Protein AF-A0A6C0PCA8-F1 (afdb_monomer_lite)

InterPro domains:
  IPR025354 Protein of unknown function DUF4258 [PF14076] (36-109)

pLDDT: mean 82.69, std 15.28, range [39.88, 97.0]

Secondary structure (DSSP, 8-state):
-BTTGGGHHHHHHHHHHHHHT-TT-EEE--THHHHHHHHHH---HHHHHHHHHH-EEEEEE-HHHHHH-TT-TT---S-EEEEEEE-TTS-EEEEEEEE-SSSEEEEEEEEE--HHHHHHHHHHHHHHTT-

Structure (mmCIF, N/CA/C/O backbone):
data_AF-A0A6C0PCA8-F1
#
_entry.id   AF-A0A6C0PCA8-F1
#
loop_
_atom_site.group_PDB
_atom_site.id
_atom_site.type_symbol
_atom_site.label_atom_id
_atom_site.label_alt_id
_atom_site.label_comp_id
_atom_site.label_asym_id
_atom_site.label_entity_id
_atom_site.label_seq_id
_atom_site.pdbx_PDB_ins_code
_atom_site.Cartn_x
_atom_site.Cartn_y
_atom_site.Cartn_z
_atom_site.occupancy
_atom_site.B_iso_or_equiv
_atom_site.auth_seq_id
_atom_site.auth_comp_id
_atom_site.auth_asym_id
_atom_site.auth_atom_id
_atom_site.pdbx_PDB_model_num
ATOM 1 N N . MET A 1 1 ? 10.471 12.094 2.787 1.00 64.44 1 MET A N 1
ATOM 2 C CA . MET A 1 1 ? 10.572 10.831 2.022 1.00 64.44 1 MET A CA 1
ATOM 3 C C . MET A 1 1 ? 9.387 10.765 1.078 1.00 64.44 1 MET A C 1
ATOM 5 O O . MET A 1 1 ? 8.356 10.221 1.443 1.00 64.44 1 MET A O 1
ATOM 9 N N . ASN A 1 2 ? 9.516 11.372 -0.102 1.00 85.25 2 ASN A N 1
ATOM 10 C CA . ASN A 1 2 ? 8.396 11.599 -1.023 1.00 85.25 2 ASN A CA 1
ATOM 11 C C . ASN A 1 2 ? 8.771 11.128 -2.435 1.00 85.25 2 ASN A C 1
ATOM 13 O O . ASN A 1 2 ? 8.558 11.827 -3.422 1.00 85.25 2 ASN A O 1
ATOM 17 N N . TYR A 1 3 ? 9.445 9.978 -2.532 1.00 88.50 3 TYR A N 1
ATOM 18 C CA . TYR A 1 3 ? 9.930 9.501 -3.822 1.00 88.50 3 TYR A CA 1
ATOM 19 C C . TYR A 1 3 ? 8.752 9.288 -4.783 1.00 88.50 3 TYR A C 1
ATOM 21 O O . TYR A 1 3 ? 7.883 8.456 -4.509 1.00 88.50 3 TYR A O 1
ATOM 29 N N . ARG A 1 4 ? 8.751 10.044 -5.892 1.00 88.75 4 ARG A N 1
ATOM 30 C CA . ARG A 1 4 ? 7.707 10.047 -6.931 1.00 88.75 4 ARG A CA 1
ATOM 31 C C . ARG A 1 4 ? 6.293 10.257 -6.377 1.00 88.75 4 ARG A C 1
ATOM 33 O O . ARG A 1 4 ? 5.377 9.534 -6.752 1.00 88.75 4 ARG A O 1
ATOM 40 N N . GLN A 1 5 ? 6.134 11.228 -5.477 1.00 93.44 5 GLN A N 1
ATOM 41 C CA . GLN A 1 5 ? 4.851 11.521 -4.830 1.00 93.44 5 GLN A CA 1
ATOM 42 C C . GLN A 1 5 ? 3.705 11.781 -5.812 1.00 93.44 5 GLN A C 1
ATOM 44 O O . GLN A 1 5 ? 2.593 11.321 -5.569 1.00 93.44 5 GLN A O 1
ATOM 49 N N . ASP A 1 6 ? 3.992 12.412 -6.948 1.00 94.88 6 ASP A N 1
ATOM 50 C CA . ASP A 1 6 ? 2.992 12.693 -7.985 1.00 94.88 6 ASP A CA 1
ATOM 51 C C . ASP A 1 6 ? 2.351 11.418 -8.560 1.00 94.88 6 ASP A C 1
ATOM 53 O O . ASP A 1 6 ? 1.207 11.437 -9.006 1.00 94.88 6 ASP A O 1
ATOM 57 N N . ASN A 1 7 ? 3.051 10.279 -8.491 1.00 93.75 7 ASN A N 1
ATOM 58 C CA . ASN A 1 7 ? 2.548 8.997 -8.985 1.00 93.75 7 ASN A CA 1
ATOM 59 C C . ASN A 1 7 ? 1.737 8.224 -7.940 1.00 93.75 7 ASN A C 1
ATOM 61 O O . ASN A 1 7 ? 1.135 7.207 -8.279 1.00 93.75 7 ASN A O 1
ATOM 65 N N . TRP A 1 8 ? 1.732 8.648 -6.674 1.00 95.50 8 TRP A N 1
ATOM 66 C CA . TRP A 1 8 ? 1.158 7.855 -5.585 1.00 95.50 8 TRP A CA 1
ATOM 67 C C . TRP A 1 8 ? -0.331 7.540 -5.762 1.00 95.50 8 TRP A C 1
ATOM 69 O O . TRP A 1 8 ? -0.690 6.389 -5.518 1.00 95.50 8 TRP A O 1
ATOM 79 N N . PRO A 1 9 ? -1.202 8.467 -6.213 1.00 96.06 9 PRO A N 1
ATOM 80 C CA . PRO A 1 9 ? -2.607 8.134 -6.447 1.00 96.06 9 PRO A CA 1
ATOM 81 C C . PRO A 1 9 ? -2.779 6.999 -7.466 1.00 96.06 9 PRO A C 1
ATOM 83 O O . PRO A 1 9 ? -3.529 6.058 -7.223 1.00 96.06 9 PRO A O 1
ATOM 86 N N . TYR A 1 10 ? -2.022 7.047 -8.565 1.00 95.94 10 TYR A N 1
ATOM 87 C CA . TYR A 1 10 ? -2.039 6.016 -9.604 1.00 95.94 10 TYR A CA 1
ATOM 88 C C . TYR A 1 10 ? -1.449 4.685 -9.117 1.00 95.94 10 TYR A C 1
ATOM 90 O O . TYR A 1 10 ? -2.010 3.618 -9.358 1.00 95.94 10 TYR A O 1
ATOM 98 N N . GLU A 1 11 ? -0.322 4.728 -8.406 1.00 96.19 11 GLU A N 1
ATOM 99 C CA . GLU A 1 11 ? 0.305 3.527 -7.848 1.00 96.19 11 GLU A CA 1
ATOM 100 C C . GLU A 1 11 ? -0.610 2.847 -6.823 1.00 96.19 11 GLU A C 1
ATOM 102 O O . GLU A 1 11 ? -0.713 1.623 -6.820 1.00 96.19 11 GLU A O 1
ATOM 107 N N . LEU A 1 12 ? -1.301 3.622 -5.982 1.00 96.94 12 LEU A N 1
ATOM 108 C CA . LEU A 1 12 ? -2.260 3.095 -5.015 1.00 96.94 12 LEU A CA 1
ATOM 109 C C . LEU A 1 12 ? -3.448 2.421 -5.707 1.00 96.94 12 LEU A C 1
ATOM 111 O O . LEU A 1 12 ? -3.838 1.336 -5.286 1.00 96.94 12 LEU A O 1
ATOM 115 N N . ASP A 1 13 ? -3.983 3.020 -6.774 1.00 97.00 13 ASP A N 1
ATOM 116 C CA . ASP A 1 13 ? -5.035 2.406 -7.591 1.00 97.00 13 ASP A CA 1
ATOM 117 C C . ASP A 1 13 ? -4.591 1.048 -8.156 1.00 97.00 13 ASP A C 1
ATOM 119 O O . ASP A 1 13 ? -5.264 0.037 -7.964 1.00 97.00 13 ASP A O 1
ATOM 123 N N . CYS A 1 14 ? -3.390 0.981 -8.737 1.00 96.75 14 CYS A N 1
ATOM 124 C CA . CYS A 1 14 ? -2.836 -0.272 -9.252 1.00 96.75 14 CYS A CA 1
ATOM 125 C C . CYS A 1 14 ? -2.676 -1.337 -8.153 1.00 96.75 14 CYS A C 1
ATOM 127 O O . CYS A 1 14 ? -2.995 -2.508 -8.363 1.00 96.75 14 CYS A O 1
ATOM 129 N N . ILE A 1 15 ? -2.196 -0.948 -6.968 1.00 96.69 15 ILE A N 1
ATOM 130 C CA . ILE A 1 15 ? -2.051 -1.866 -5.829 1.00 96.69 15 ILE A CA 1
ATOM 131 C C . ILE A 1 15 ? -3.423 -2.394 -5.387 1.00 96.69 15 ILE A C 1
ATOM 133 O O . ILE A 1 15 ? -3.547 -3.586 -5.096 1.00 96.69 15 ILE A O 1
ATOM 137 N N . ARG A 1 16 ? -4.449 -1.533 -5.355 1.00 96.81 16 ARG A N 1
ATOM 138 C CA . ARG A 1 16 ? -5.829 -1.911 -5.011 1.00 96.81 16 ARG A CA 1
ATOM 139 C C . ARG A 1 16 ? -6.417 -2.880 -6.029 1.00 96.81 16 ARG A C 1
ATOM 141 O O . ARG A 1 16 ? -6.927 -3.914 -5.613 1.00 96.81 16 ARG A O 1
ATOM 148 N N . LYS A 1 17 ? -6.233 -2.627 -7.328 1.00 97.00 17 LYS A N 1
ATOM 149 C CA . LYS A 1 17 ? -6.579 -3.584 -8.394 1.00 97.00 17 LYS A CA 1
ATOM 150 C C . LYS A 1 17 ? -5.890 -4.931 -8.195 1.00 97.00 17 LYS A C 1
ATOM 152 O O . LYS A 1 17 ? -6.502 -5.978 -8.372 1.00 97.00 17 LYS A O 1
ATOM 157 N N . GLY A 1 18 ? -4.634 -4.922 -7.746 1.00 95.31 18 GLY A N 1
ATOM 158 C CA . GLY A 1 18 ? -3.911 -6.147 -7.407 1.00 95.31 18 GLY A CA 1
ATOM 159 C C . GLY A 1 18 ? -4.459 -6.896 -6.187 1.00 95.31 18 GLY A C 1
ATOM 160 O O . GLY A 1 18 ? -4.267 -8.106 -6.099 1.00 95.31 18 GLY A O 1
ATOM 161 N N . ILE A 1 19 ? -5.138 -6.211 -5.260 1.00 94.00 19 ILE A N 1
ATOM 162 C CA . ILE A 1 19 ? -5.852 -6.835 -4.134 1.00 94.00 19 ILE A CA 1
ATOM 163 C C . ILE A 1 19 ? -7.188 -7.427 -4.590 1.00 94.00 19 ILE A C 1
ATOM 165 O O . ILE A 1 19 ? -7.540 -8.520 -4.153 1.00 94.00 19 ILE A O 1
ATOM 169 N N . THR A 1 20 ? -7.926 -6.730 -5.458 1.00 92.56 20 THR A N 1
ATOM 170 C CA . THR A 1 20 ? -9.233 -7.189 -5.960 1.00 92.56 20 THR A CA 1
ATOM 171 C C . THR A 1 20 ? -9.130 -8.185 -7.120 1.00 92.56 20 THR A C 1
ATOM 173 O O . THR A 1 20 ? -10.118 -8.835 -7.452 1.00 92.56 20 THR A O 1
ATOM 176 N N . GLY A 1 21 ? -7.938 -8.367 -7.697 1.00 88.81 21 GLY A N 1
ATOM 177 C CA . GLY A 1 21 ? -7.691 -9.290 -8.810 1.00 88.81 21 GLY A CA 1
ATOM 178 C C . GLY A 1 21 ? -8.127 -8.739 -10.171 1.00 88.81 21 GLY A C 1
ATOM 179 O O . GLY A 1 21 ? -8.451 -9.504 -11.078 1.00 88.81 21 GLY A O 1
ATOM 180 N N . GLU A 1 22 ? -8.156 -7.417 -10.319 1.00 90.31 22 GLU A N 1
ATOM 181 C CA . GLU A 1 22 ? -8.619 -6.729 -11.521 1.00 90.31 22 GLU A CA 1
ATOM 182 C C . GLU A 1 22 ? -7.492 -6.491 -12.533 1.00 90.31 22 GLU A C 1
ATOM 184 O O . GLU A 1 22 ? -6.327 -6.319 -12.176 1.00 90.31 22 GLU A O 1
ATOM 189 N N . GLU A 1 23 ? -7.849 -6.455 -13.823 1.00 89.81 23 GLU A N 1
ATOM 190 C CA . GLU A 1 23 ? -6.985 -6.010 -14.935 1.00 89.81 23 GLU A CA 1
ATOM 191 C C . GLU A 1 23 ? -5.605 -6.709 -15.029 1.00 89.81 23 GLU A C 1
ATOM 193 O O . GLU A 1 23 ? -4.665 -6.208 -15.654 1.00 89.81 23 GLU A O 1
ATOM 198 N N . GLY A 1 24 ? -5.471 -7.899 -14.433 1.00 89.88 24 GLY A N 1
ATOM 199 C CA . GLY A 1 24 ? -4.216 -8.650 -14.393 1.00 89.88 24 GLY A CA 1
ATOM 200 C C . GLY A 1 24 ? -3.152 -8.054 -13.465 1.00 89.88 24 GLY A C 1
ATOM 201 O O . GLY A 1 24 ? -1.972 -8.373 -13.627 1.00 89.88 24 GLY A O 1
ATOM 202 N N . TYR A 1 25 ? -3.539 -7.187 -12.525 1.00 94.94 25 TYR A N 1
ATOM 203 C CA . TYR A 1 25 ? -2.682 -6.760 -11.422 1.00 94.94 25 TYR A CA 1
ATOM 204 C C . TYR A 1 25 ? -2.652 -7.828 -10.326 1.00 94.94 25 TYR A C 1
ATOM 206 O O . TYR A 1 25 ? -3.633 -8.533 -10.094 1.00 94.94 25 TYR A O 1
ATOM 214 N N . LEU A 1 26 ? -1.525 -7.925 -9.623 1.00 93.75 26 LEU A N 1
ATOM 215 C CA . LEU A 1 26 ? -1.330 -8.877 -8.537 1.00 93.75 26 LEU A CA 1
ATOM 216 C C . LEU A 1 26 ? -0.650 -8.199 -7.350 1.00 93.75 26 LEU A C 1
ATOM 218 O O . LEU A 1 26 ? 0.462 -7.688 -7.480 1.00 93.75 26 LEU A O 1
ATOM 222 N N . THR A 1 27 ? -1.280 -8.263 -6.179 1.00 92.12 27 THR A N 1
ATOM 223 C CA . THR A 1 27 ? -0.662 -7.880 -4.905 1.00 92.12 27 THR A CA 1
ATOM 224 C C . THR A 1 27 ? -0.505 -9.116 -4.026 1.00 92.12 27 THR A C 1
ATOM 226 O O . THR A 1 27 ? -1.469 -9.615 -3.449 1.00 92.12 27 THR A O 1
ATOM 229 N N . ASP A 1 28 ? 0.724 -9.619 -3.910 1.00 90.50 28 ASP A N 1
ATOM 230 C CA . ASP A 1 28 ? 1.024 -10.784 -3.079 1.00 90.50 28 ASP A CA 1
ATOM 231 C C . ASP A 1 28 ? 1.179 -10.390 -1.603 1.00 90.50 28 ASP A C 1
ATOM 233 O O . ASP A 1 28 ? 2.079 -9.633 -1.225 1.00 90.50 28 ASP A O 1
ATOM 237 N N . ILE A 1 29 ? 0.302 -10.936 -0.759 1.00 84.94 29 ILE A N 1
ATOM 238 C CA . ILE A 1 29 ? 0.392 -10.855 0.701 1.00 84.94 29 ILE A CA 1
ATOM 239 C C . ILE A 1 29 ? 1.033 -12.155 1.201 1.00 84.94 29 ILE A C 1
ATOM 241 O O . ILE A 1 29 ? 0.324 -13.081 1.596 1.00 84.94 29 ILE A O 1
ATOM 245 N N . SER A 1 30 ? 2.362 -12.260 1.130 1.00 67.88 30 SER A N 1
ATOM 246 C CA . SER A 1 30 ? 3.101 -13.510 1.389 1.00 67.88 30 SER A CA 1
ATOM 247 C C . SER A 1 30 ? 2.675 -14.244 2.670 1.00 67.88 30 SER A C 1
ATOM 249 O O . SER A 1 30 ? 2.497 -13.634 3.726 1.00 67.88 30 SER A O 1
ATOM 251 N N . ARG A 1 31 ? 2.569 -15.581 2.592 1.00 57.09 31 ARG A N 1
ATOM 252 C CA . ARG A 1 31 ? 2.256 -16.461 3.739 1.00 57.09 31 ARG A CA 1
ATOM 253 C C . ARG A 1 31 ? 3.370 -16.513 4.786 1.00 57.09 31 ARG A C 1
ATOM 255 O O . ARG A 1 31 ? 3.084 -16.667 5.964 1.00 57.09 31 ARG A O 1
ATOM 262 N N . HIS A 1 32 ? 4.626 -16.291 4.393 1.00 53.72 32 HIS A N 1
ATOM 263 C CA . HIS A 1 32 ? 5.745 -16.224 5.346 1.00 53.72 32 HIS A CA 1
ATOM 264 C C . HIS A 1 32 ? 5.629 -15.035 6.315 1.00 53.72 32 HIS A C 1
ATOM 266 O O . HIS A 1 32 ? 6.263 -15.022 7.363 1.00 53.72 32 HIS A O 1
ATOM 272 N N . TYR A 1 33 ? 4.790 -14.045 5.992 1.00 54.47 33 TYR A N 1
ATOM 273 C CA . TYR A 1 33 ? 4.416 -12.981 6.924 1.00 54.47 33 TYR A CA 1
ATOM 274 C C . TYR A 1 33 ? 3.438 -13.441 8.006 1.00 54.47 33 TYR A C 1
ATOM 276 O O . TYR A 1 33 ? 3.370 -12.847 9.080 1.00 54.47 33 TYR A O 1
ATOM 284 N N . THR A 1 34 ? 2.656 -14.465 7.680 1.00 50.41 34 THR A N 1
ATOM 285 C CA . THR A 1 34 ? 1.574 -15.005 8.494 1.00 50.41 34 THR A CA 1
ATOM 286 C C . THR A 1 34 ? 2.165 -15.881 9.603 1.00 50.41 34 THR A C 1
ATOM 288 O O . THR A 1 34 ? 1.815 -15.699 10.756 1.00 50.41 34 THR A O 1
ATOM 291 N N . ASP A 1 35 ? 3.164 -16.712 9.317 1.00 48.28 35 ASP A N 1
ATOM 292 C CA . ASP A 1 35 ? 3.628 -17.693 10.312 1.00 48.28 35 ASP A CA 1
ATOM 293 C C . ASP A 1 35 ? 4.644 -17.135 11.338 1.00 48.28 35 ASP A C 1
ATOM 295 O O . ASP A 1 35 ? 4.574 -17.493 12.508 1.00 48.28 35 ASP A O 1
ATOM 299 N N . ASP A 1 36 ? 5.521 -16.190 10.962 1.00 46.28 36 ASP A N 1
ATOM 300 C CA . ASP A 1 36 ? 6.596 -15.685 11.852 1.00 46.28 36 ASP A CA 1
ATOM 301 C C . ASP A 1 36 ? 6.264 -14.369 12.590 1.00 46.28 36 ASP A C 1
ATOM 303 O O . ASP A 1 36 ? 7.009 -13.933 13.474 1.00 46.28 36 ASP A O 1
ATOM 307 N N . ARG A 1 37 ? 5.192 -13.657 12.203 1.00 51.62 37 ARG A N 1
ATOM 308 C CA . ARG A 1 37 ? 4.888 -12.304 12.728 1.00 51.62 37 ARG A CA 1
ATOM 309 C C . ARG A 1 37 ? 3.452 -12.079 13.201 1.00 51.62 37 ARG A C 1
ATOM 311 O O . ARG A 1 37 ? 3.214 -11.022 13.797 1.00 51.62 37 ARG A O 1
ATOM 318 N N . LEU A 1 38 ? 2.527 -13.029 13.006 1.00 48.81 38 LEU A N 1
ATOM 319 C CA . LEU A 1 38 ? 1.160 -12.930 13.549 1.00 48.81 38 LEU A CA 1
ATOM 320 C C . LEU A 1 38 ? 1.164 -12.771 15.070 1.00 48.81 38 LEU A C 1
ATOM 322 O O . LEU A 1 38 ? 0.421 -11.940 15.587 1.00 48.81 38 LEU A O 1
ATOM 326 N N . GLU A 1 39 ? 2.058 -13.479 15.766 1.00 47.91 39 GLU A N 1
ATOM 327 C CA . GLU A 1 39 ? 2.165 -13.409 17.228 1.00 47.91 39 GLU A CA 1
ATOM 328 C C . GLU A 1 39 ? 2.624 -12.038 17.747 1.00 47.91 39 GLU A C 1
ATOM 330 O O . GLU A 1 39 ? 2.253 -11.647 18.849 1.00 47.91 39 GLU A O 1
ATOM 335 N N . MET A 1 40 ? 3.392 -11.268 16.966 1.00 51.22 40 MET A N 1
ATOM 336 C CA . MET A 1 40 ? 3.979 -10.007 17.444 1.00 51.22 40 MET A CA 1
ATOM 337 C C . MET A 1 40 ? 3.258 -8.739 16.971 1.00 51.22 40 MET A C 1
ATOM 339 O O . MET A 1 40 ? 3.557 -7.662 17.489 1.00 51.22 40 MET A O 1
ATOM 343 N N . ARG A 1 41 ? 2.374 -8.804 15.960 1.00 59.66 41 ARG A N 1
ATOM 344 C CA . ARG A 1 41 ? 1.794 -7.587 15.339 1.00 59.66 41 ARG A CA 1
ATOM 345 C C . ARG A 1 41 ? 0.275 -7.564 15.183 1.00 59.66 41 ARG A C 1
ATOM 347 O O . ARG A 1 41 ? -0.244 -6.477 14.962 1.00 59.66 41 ARG A O 1
ATOM 354 N N . GLY A 1 42 ? -0.420 -8.696 15.316 1.00 72.25 42 GLY A N 1
ATOM 355 C CA . GLY A 1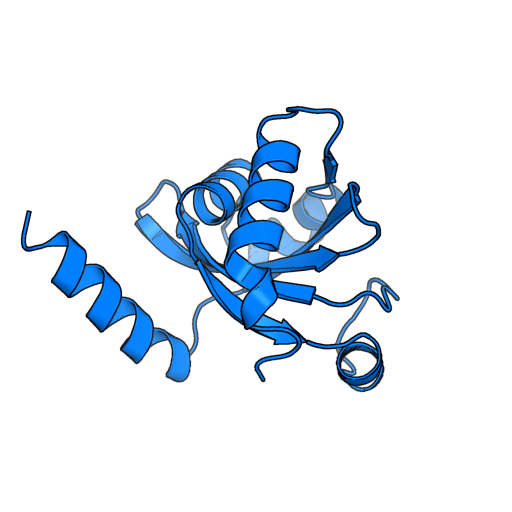 42 ? -1.882 -8.732 15.473 1.00 72.25 42 GLY A CA 1
ATOM 356 C C . GLY A 1 42 ? -2.745 -8.371 14.254 1.00 72.25 42 GLY A C 1
ATOM 357 O O . GLY A 1 42 ? -3.955 -8.276 14.420 1.00 72.25 42 GLY A O 1
ATOM 358 N N . PHE A 1 43 ? -2.169 -8.195 13.057 1.00 81.00 43 PHE A N 1
ATOM 359 C CA . PHE A 1 43 ? -2.918 -7.908 11.821 1.00 81.00 43 PHE A CA 1
ATOM 360 C C . PHE A 1 43 ? -2.838 -9.082 10.848 1.00 81.00 43 PHE A C 1
ATOM 362 O O . PHE A 1 43 ? -1.736 -9.526 10.509 1.00 81.00 43 PHE A O 1
ATOM 369 N N . ASP A 1 44 ? -3.988 -9.560 10.380 1.00 85.25 44 ASP A N 1
ATOM 370 C CA . ASP A 1 44 ? -4.067 -10.669 9.430 1.00 85.25 44 ASP A CA 1
ATOM 371 C C . ASP A 1 44 ? -4.088 -10.202 7.957 1.00 85.25 44 ASP A C 1
ATOM 373 O O . ASP A 1 44 ? -3.945 -9.018 7.632 1.00 85.25 44 ASP A O 1
ATOM 377 N N . ARG A 1 45 ? -4.230 -11.150 7.020 1.00 87.38 45 ARG A N 1
ATOM 378 C CA . ARG A 1 45 ? -4.303 -10.845 5.577 1.00 87.38 45 ARG A CA 1
ATOM 379 C C . ARG A 1 45 ? -5.500 -9.958 5.223 1.00 87.38 45 ARG A C 1
ATOM 381 O O . ARG A 1 45 ? -5.388 -9.136 4.313 1.00 87.38 45 ARG A O 1
ATOM 388 N N . THR A 1 46 ? -6.619 -10.122 5.917 1.00 89.94 46 THR A N 1
ATOM 389 C CA . THR A 1 46 ? -7.848 -9.357 5.697 1.00 89.94 46 THR A CA 1
ATOM 390 C C . THR A 1 46 ? -7.681 -7.927 6.190 1.00 89.94 46 THR A C 1
ATOM 392 O O . THR A 1 46 ? -8.056 -6.995 5.480 1.00 89.94 46 THR A O 1
ATOM 395 N N . ASP A 1 47 ? -7.036 -7.735 7.342 1.00 91.25 47 ASP A N 1
ATOM 396 C CA . ASP A 1 47 ? -6.675 -6.411 7.849 1.00 91.25 47 ASP A CA 1
ATOM 397 C C . ASP A 1 47 ? -5.754 -5.675 6.873 1.00 91.25 47 ASP A C 1
ATOM 399 O O . ASP A 1 47 ? -5.981 -4.508 6.558 1.00 91.25 47 ASP A O 1
ATOM 403 N N . ILE A 1 48 ? -4.732 -6.361 6.349 1.00 91.88 48 ILE A N 1
ATOM 404 C CA . ILE A 1 48 ? -3.807 -5.794 5.356 1.00 91.88 48 ILE A CA 1
ATOM 405 C C . ILE A 1 48 ? -4.558 -5.377 4.087 1.00 91.88 48 ILE A C 1
ATOM 407 O O . ILE A 1 48 ? -4.352 -4.267 3.594 1.00 91.88 48 ILE A O 1
ATOM 411 N N . ALA A 1 49 ? -5.433 -6.240 3.564 1.00 93.38 49 ALA A N 1
ATOM 412 C CA . ALA A 1 49 ? -6.244 -5.921 2.394 1.00 93.38 49 ALA A CA 1
ATOM 413 C C . ALA A 1 49 ? -7.157 -4.712 2.659 1.00 93.38 49 ALA A C 1
ATOM 415 O O . ALA A 1 49 ? -7.180 -3.778 1.859 1.00 93.38 49 ALA A O 1
ATOM 416 N N . CYS A 1 50 ? -7.839 -4.680 3.809 1.00 94.12 50 CYS A N 1
ATOM 417 C CA . CYS A 1 50 ? -8.691 -3.564 4.220 1.00 94.12 50 CYS A CA 1
ATOM 418 C C . CYS A 1 50 ? -7.910 -2.243 4.281 1.00 94.12 50 CYS A C 1
ATOM 420 O O . CYS A 1 50 ? -8.334 -1.239 3.698 1.00 94.12 50 CYS A O 1
ATOM 422 N N . ALA A 1 51 ? -6.728 -2.254 4.900 1.00 94.75 51 ALA A N 1
ATOM 423 C CA . ALA A 1 51 ? -5.875 -1.079 5.008 1.00 94.75 51 ALA A CA 1
ATOM 424 C C . ALA A 1 51 ? -5.376 -0.579 3.646 1.00 94.75 51 ALA A C 1
ATOM 426 O O . ALA A 1 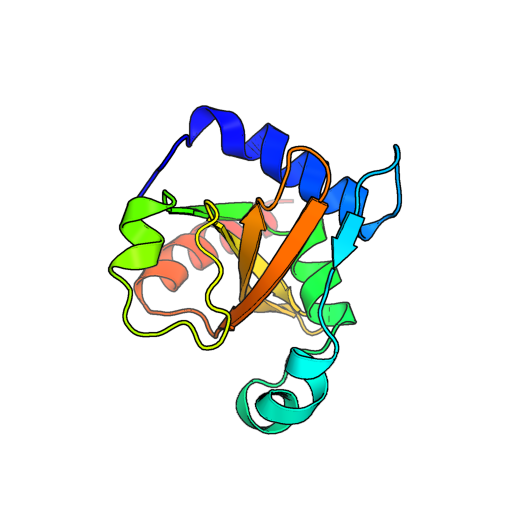51 ? -5.264 0.627 3.449 1.00 94.75 51 ALA A O 1
ATOM 427 N N . ILE A 1 52 ? -5.100 -1.467 2.689 1.00 95.88 52 ILE A N 1
ATOM 428 C CA . ILE A 1 52 ? -4.717 -1.073 1.324 1.00 95.88 52 ILE A CA 1
ATOM 429 C C . ILE A 1 52 ? -5.906 -0.461 0.567 1.00 95.88 52 ILE A C 1
ATOM 431 O O . ILE A 1 52 ? -5.765 0.571 -0.098 1.00 95.88 52 ILE A O 1
ATOM 435 N N . LEU A 1 53 ? -7.081 -1.084 0.669 1.00 95.25 53 LEU A N 1
ATOM 436 C CA . LEU A 1 53 ? -8.286 -0.649 -0.037 1.00 95.25 53 LEU A CA 1
ATOM 437 C C . LEU A 1 53 ? -8.783 0.714 0.452 1.00 95.25 53 LEU A C 1
ATOM 439 O O . LEU A 1 53 ? -9.201 1.539 -0.354 1.00 95.25 53 LEU A O 1
ATOM 443 N N . THR A 1 54 ? -8.686 0.974 1.754 1.00 92.75 54 THR A N 1
ATOM 444 C CA . THR A 1 54 ? -9.228 2.192 2.383 1.00 92.75 54 THR A CA 1
ATOM 445 C C . THR A 1 54 ? -8.171 3.248 2.698 1.00 92.75 54 THR A C 1
ATOM 447 O O . THR A 1 54 ? -8.498 4.419 2.878 1.00 92.75 54 THR A O 1
ATOM 450 N N . GLY A 1 55 ? -6.901 2.854 2.772 1.00 94.81 55 GLY A N 1
ATOM 451 C CA . GLY A 1 55 ? -5.818 3.710 3.235 1.00 94.81 55 GLY A CA 1
ATOM 452 C C . GLY A 1 55 ? -5.258 4.653 2.179 1.00 94.81 55 GLY A C 1
ATOM 453 O O . GLY A 1 55 ? -5.687 4.677 1.025 1.00 94.81 55 GLY A O 1
ATOM 454 N N . ILE A 1 56 ? -4.244 5.413 2.586 1.00 95.12 56 ILE A N 1
ATOM 455 C CA . ILE A 1 56 ? -3.517 6.369 1.745 1.00 95.12 56 ILE A CA 1
ATOM 456 C C . ILE A 1 56 ? -2.011 6.141 1.832 1.00 95.12 56 ILE A C 1
ATOM 458 O O . ILE A 1 56 ? -1.492 5.716 2.864 1.00 95.12 56 ILE A O 1
ATOM 462 N N . ILE A 1 57 ? -1.277 6.467 0.769 1.00 95.94 57 ILE A N 1
ATOM 463 C CA . ILE A 1 57 ? 0.186 6.464 0.830 1.00 95.94 57 ILE A CA 1
ATOM 464 C C . ILE A 1 57 ? 0.646 7.683 1.631 1.00 95.94 57 ILE A C 1
ATOM 466 O O . ILE A 1 57 ? 0.358 8.821 1.269 1.00 95.94 57 ILE A O 1
ATOM 470 N N . VAL A 1 58 ? 1.397 7.432 2.702 1.00 93.62 58 VAL A N 1
ATOM 471 C CA . VAL A 1 58 ? 1.972 8.471 3.569 1.00 93.62 58 VAL A CA 1
ATOM 472 C C . VAL A 1 58 ? 3.475 8.634 3.380 1.00 93.62 58 VAL A C 1
ATOM 474 O O . VAL A 1 58 ? 4.015 9.691 3.693 1.00 93.62 58 VAL A O 1
ATOM 477 N N . GLU A 1 59 ? 4.160 7.618 2.843 1.00 93.31 59 GLU A N 1
ATOM 478 C CA . GLU A 1 59 ? 5.589 7.696 2.525 1.00 93.31 59 GLU A CA 1
ATOM 479 C C . GLU A 1 59 ? 5.965 6.862 1.301 1.00 93.31 59 GLU A C 1
ATOM 481 O O . GLU A 1 59 ? 5.387 5.803 1.043 1.00 93.31 59 GLU A O 1
ATOM 486 N N . GLY A 1 60 ? 7.023 7.288 0.608 1.00 92.00 60 GLY A N 1
ATOM 487 C CA . GLY A 1 60 ? 7.581 6.578 -0.538 1.00 92.00 60 GLY A CA 1
ATOM 488 C C . GLY A 1 60 ? 9.106 6.573 -0.535 1.00 92.00 60 GLY A C 1
ATOM 489 O O . GLY A 1 60 ? 9.749 7.591 -0.261 1.00 92.00 60 GLY A O 1
ATOM 490 N N . TYR A 1 61 ? 9.676 5.417 -0.874 1.00 91.00 61 TYR A N 1
ATOM 491 C CA . TYR A 1 61 ? 11.113 5.148 -0.856 1.00 91.00 61 TYR A CA 1
ATOM 492 C C . TYR A 1 61 ? 11.588 4.671 -2.230 1.00 91.00 61 TYR A C 1
ATOM 494 O O . TYR A 1 61 ? 10.887 3.901 -2.898 1.00 91.00 61 TYR A O 1
ATOM 502 N N . SER A 1 62 ? 12.778 5.120 -2.635 1.00 89.81 62 SER A N 1
ATOM 503 C CA . SER A 1 62 ? 13.461 4.634 -3.837 1.00 89.81 62 SER A CA 1
ATOM 504 C C . SER A 1 62 ? 14.138 3.276 -3.578 1.00 89.81 62 SER A C 1
ATOM 506 O O . SER A 1 62 ? 14.315 2.890 -2.415 1.00 89.81 62 SER A O 1
ATOM 508 N N . PRO A 1 63 ? 14.547 2.546 -4.631 1.00 85.38 63 PRO A N 1
ATOM 509 C CA . PRO A 1 63 ? 15.353 1.333 -4.487 1.00 85.38 63 PRO A CA 1
ATOM 510 C C . PRO A 1 63 ? 16.629 1.560 -3.666 1.00 85.38 63 PRO A C 1
ATOM 512 O O . PRO A 1 63 ? 16.957 0.758 -2.796 1.00 85.38 63 PRO A O 1
ATOM 515 N N . GLU A 1 64 ? 17.325 2.676 -3.888 1.00 83.75 64 GLU A N 1
ATOM 516 C CA . GLU A 1 64 ? 18.579 3.032 -3.213 1.00 83.75 64 GLU A CA 1
ATOM 517 C C . GLU A 1 64 ? 18.348 3.290 -1.725 1.00 83.75 64 GLU A C 1
ATOM 519 O O . GLU A 1 64 ? 19.066 2.749 -0.886 1.00 83.75 64 GLU A O 1
ATOM 524 N N . ALA A 1 65 ? 17.295 4.040 -1.383 1.00 79.88 65 ALA A N 1
ATOM 525 C CA . ALA A 1 65 ? 16.900 4.251 0.008 1.00 79.88 65 ALA A CA 1
ATOM 526 C C . ALA A 1 65 ? 16.553 2.925 0.710 1.00 79.88 65 ALA A C 1
ATOM 528 O O . ALA A 1 65 ? 16.823 2.758 1.901 1.00 79.88 65 ALA A O 1
ATOM 529 N N . ASN A 1 66 ? 15.994 1.965 -0.032 1.00 79.50 66 ASN A N 1
ATOM 530 C CA . ASN A 1 66 ? 15.704 0.630 0.479 1.00 79.50 66 ASN A CA 1
ATOM 531 C C . ASN A 1 66 ? 16.954 -0.256 0.627 1.00 79.50 66 ASN A C 1
ATOM 533 O O . ASN A 1 66 ? 16.948 -1.101 1.517 1.00 79.50 66 ASN A O 1
ATOM 537 N N . ARG A 1 67 ? 18.032 -0.052 -0.154 1.00 73.44 67 ARG A N 1
ATOM 538 C CA . ARG A 1 67 ? 19.320 -0.766 0.029 1.00 73.44 67 ARG A CA 1
ATOM 539 C C . ARG A 1 67 ? 20.019 -0.399 1.335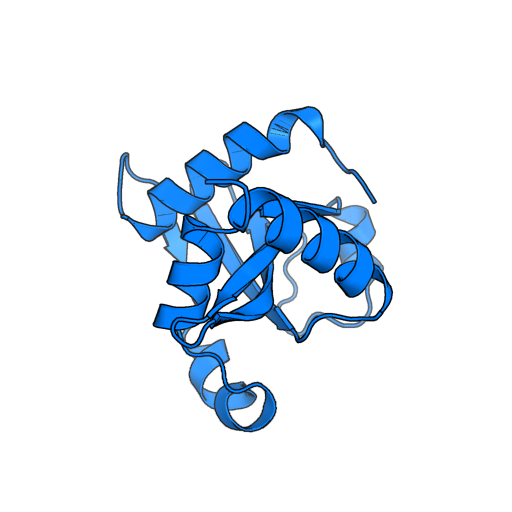 1.00 73.44 67 ARG A C 1
ATOM 541 O O . ARG A 1 67 ? 20.646 -1.248 1.952 1.00 73.44 67 ARG A O 1
ATOM 548 N N . VAL A 1 68 ? 19.935 0.870 1.732 1.00 67.31 68 VAL A N 1
ATOM 549 C CA . VAL A 1 68 ? 20.636 1.392 2.919 1.00 67.31 68 VAL A CA 1
ATOM 550 C C . VAL A 1 68 ? 19.911 1.017 4.217 1.00 67.31 68 VAL A C 1
ATOM 552 O O . VAL A 1 68 ? 20.520 0.972 5.285 1.00 67.31 68 VAL A O 1
ATOM 555 N N . ARG A 1 69 ? 18.610 0.705 4.154 1.00 61.25 69 ARG A N 1
ATOM 556 C CA . ARG A 1 69 ? 17.856 0.238 5.321 1.00 61.25 69 ARG A CA 1
ATOM 557 C C . ARG A 1 69 ? 18.259 -1.193 5.680 1.00 61.25 69 ARG A C 1
ATOM 559 O O . ARG A 1 69 ? 17.791 -2.156 5.084 1.00 61.25 69 ARG A O 1
ATOM 566 N N . SER A 1 70 ? 19.046 -1.306 6.743 1.00 47.78 70 SER A N 1
ATOM 567 C CA . SER A 1 70 ? 19.582 -2.524 7.366 1.00 47.78 70 SER A CA 1
ATOM 568 C C . SER A 1 70 ? 18.546 -3.545 7.879 1.00 47.78 70 SER A C 1
ATOM 570 O O . SER A 1 70 ? 18.924 -4.518 8.521 1.00 47.78 70 SER A O 1
ATOM 572 N N . SER A 1 71 ? 17.245 -3.371 7.613 1.00 45.84 71 SER A N 1
ATOM 573 C CA . SER A 1 71 ? 16.164 -4.136 8.256 1.00 45.84 71 SER A CA 1
ATOM 574 C C . SER A 1 71 ? 15.396 -5.115 7.362 1.00 45.84 71 SER A C 1
ATOM 576 O O . SER A 1 71 ? 14.378 -5.652 7.805 1.00 45.84 71 SER A O 1
ATOM 578 N N . ARG A 1 72 ? 15.818 -5.375 6.116 1.00 53.31 72 ARG A N 1
ATOM 579 C CA . ARG A 1 72 ? 15.049 -6.268 5.232 1.00 53.31 72 ARG A CA 1
ATOM 580 C C . ARG A 1 72 ? 15.594 -7.686 5.163 1.00 53.31 72 ARG A C 1
ATOM 582 O O . ARG A 1 72 ? 16.479 -7.996 4.378 1.00 53.31 72 ARG A O 1
ATOM 589 N N . SER A 1 73 ? 14.894 -8.559 5.881 1.00 49.12 73 SER A N 1
ATOM 590 C CA . SER A 1 73 ? 14.876 -10.016 5.727 1.00 49.12 73 SER A CA 1
ATOM 591 C C . SER A 1 73 ? 14.541 -10.484 4.299 1.00 49.12 73 SER A C 1
ATOM 593 O O . SER A 1 73 ? 14.807 -11.631 3.972 1.00 49.12 73 SER A O 1
ATOM 595 N N . SER A 1 74 ? 13.944 -9.632 3.447 1.00 55.19 74 SER A N 1
ATOM 596 C CA . SER A 1 74 ? 13.418 -10.041 2.133 1.00 55.19 74 SER A CA 1
ATOM 597 C C . SER A 1 74 ? 14.344 -9.796 0.937 1.00 55.19 74 SER A C 1
ATOM 599 O O . SER A 1 74 ? 13.980 -10.172 -0.173 1.00 55.19 74 SER A O 1
ATOM 601 N N . GLY A 1 75 ? 15.490 -9.118 1.104 1.00 59.72 75 GLY A N 1
ATOM 602 C CA . GLY A 1 75 ? 16.403 -8.800 -0.010 1.00 59.72 75 GLY A CA 1
ATOM 603 C C . GLY A 1 75 ? 15.799 -7.951 -1.146 1.00 59.72 75 GLY A C 1
ATOM 604 O O . GLY A 1 75 ? 16.461 -7.715 -2.153 1.00 59.72 75 GLY A O 1
ATOM 605 N N . LEU A 1 76 ? 14.551 -7.477 -1.013 1.00 65.31 76 LEU A N 1
ATOM 606 C CA . LEU A 1 76 ? 13.827 -6.800 -2.087 1.00 65.31 76 LEU A CA 1
ATOM 607 C C . LEU A 1 76 ? 14.291 -5.345 -2.248 1.00 65.31 76 LEU A C 1
ATOM 609 O O . LEU A 1 76 ? 13.970 -4.472 -1.432 1.00 65.31 76 LEU A O 1
ATOM 613 N N . VAL A 1 77 ? 14.975 -5.087 -3.364 1.00 73.25 77 VAL A N 1
ATOM 614 C CA . VAL A 1 77 ? 15.487 -3.773 -3.787 1.00 73.25 77 VAL A CA 1
ATOM 615 C C . VAL A 1 77 ? 14.537 -3.110 -4.794 1.00 73.25 77 VAL A C 1
ATOM 617 O O . VAL A 1 77 ? 14.926 -2.662 -5.867 1.00 73.25 77 VAL A O 1
ATOM 620 N N . ALA A 1 78 ? 13.249 -3.085 -4.470 1.00 84.44 78 ALA A N 1
ATOM 621 C CA . ALA A 1 78 ? 12.234 -2.381 -5.252 1.00 84.44 78 ALA A CA 1
ATOM 622 C C . ALA A 1 78 ? 11.883 -1.045 -4.575 1.00 84.44 78 ALA A C 1
ATOM 624 O O . ALA A 1 78 ? 12.054 -0.934 -3.354 1.00 84.44 78 ALA A O 1
ATOM 625 N N . PRO A 1 79 ? 11.358 -0.037 -5.301 1.00 90.50 79 PRO A N 1
ATOM 626 C CA . PRO A 1 79 ? 10.704 1.097 -4.656 1.00 90.50 79 PRO A CA 1
ATOM 627 C C . PRO A 1 79 ? 9.583 0.593 -3.739 1.00 90.50 79 PRO A C 1
ATOM 629 O O . PRO A 1 79 ? 8.975 -0.443 -4.009 1.00 90.50 79 PRO A O 1
ATOM 632 N N . SER A 1 80 ? 9.286 1.315 -2.659 1.00 92.06 80 SER A N 1
ATOM 633 C CA . SER A 1 80 ? 8.187 0.926 -1.767 1.00 92.06 80 SER A CA 1
ATOM 634 C C . SER A 1 80 ? 7.326 2.091 -1.316 1.00 92.06 80 SER A C 1
ATOM 636 O O . SER A 1 80 ? 7.771 3.244 -1.314 1.00 92.06 80 SER A O 1
ATOM 638 N N . ARG A 1 81 ? 6.096 1.770 -0.922 1.00 94.38 81 ARG A N 1
ATOM 639 C CA . ARG A 1 81 ? 5.092 2.695 -0.396 1.00 94.38 81 ARG A CA 1
ATOM 640 C C . ARG A 1 81 ? 4.663 2.256 0.992 1.00 94.38 81 ARG A C 1
ATOM 642 O O . ARG A 1 81 ? 4.457 1.068 1.217 1.00 94.38 81 ARG A O 1
ATOM 649 N N . CYS A 1 82 ? 4.561 3.212 1.904 1.00 93.50 82 CYS A N 1
ATOM 650 C CA . CYS A 1 82 ? 3.934 3.029 3.204 1.00 93.50 82 CYS A CA 1
ATOM 651 C C . CYS A 1 82 ? 2.498 3.524 3.094 1.00 93.50 82 CYS A C 1
ATOM 653 O O . CYS A 1 82 ? 2.273 4.723 2.932 1.00 93.50 82 CYS A O 1
ATOM 655 N N . ILE A 1 83 ? 1.551 2.603 3.171 1.00 95.88 83 ILE A N 1
ATOM 656 C CA . ILE A 1 83 ? 0.122 2.871 3.154 1.00 95.88 83 ILE A CA 1
ATOM 657 C C . ILE A 1 83 ? -0.355 2.901 4.604 1.00 95.88 83 ILE A C 1
ATOM 659 O O . ILE A 1 83 ? -0.184 1.921 5.325 1.00 95.88 83 ILE A O 1
ATOM 663 N N . LEU A 1 84 ? -0.912 4.028 5.034 1.00 95.44 84 LEU A N 1
ATOM 664 C CA . LEU A 1 84 ? -1.608 4.167 6.308 1.00 95.44 84 LEU A CA 1
ATOM 665 C C . LEU A 1 84 ? -3.078 3.829 6.088 1.00 95.44 84 LEU A C 1
ATOM 667 O O . LEU A 1 84 ? -3.757 4.517 5.327 1.00 95.44 84 LEU A O 1
ATOM 671 N N . GLY A 1 85 ? -3.555 2.792 6.763 1.00 94.75 85 GLY A N 1
ATOM 672 C CA . GLY A 1 85 ? -4.943 2.350 6.694 1.00 94.75 85 GLY A CA 1
ATOM 673 C C . GLY A 1 85 ? -5.403 1.748 8.014 1.00 94.75 85 GLY A C 1
ATOM 674 O O . GLY A 1 85 ? -4.634 1.678 8.980 1.00 94.75 85 GLY A O 1
ATOM 675 N N . ARG A 1 86 ? -6.670 1.337 8.051 1.00 92.50 86 ARG A N 1
ATOM 676 C CA . ARG A 1 86 ? -7.293 0.726 9.226 1.00 92.50 86 ARG A CA 1
ATOM 677 C C . ARG A 1 86 ? -7.416 -0.785 9.074 1.00 92.50 86 ARG A C 1
ATOM 679 O O . ARG A 1 86 ? -7.633 -1.287 7.974 1.00 92.50 86 ARG A O 1
ATOM 686 N N . SER A 1 87 ? -7.285 -1.489 10.193 1.00 91.50 87 SER A N 1
ATOM 687 C CA . SER A 1 87 ? -7.689 -2.889 10.315 1.00 91.50 87 SER A CA 1
ATOM 688 C C . SER A 1 87 ? -9.213 -3.004 10.256 1.00 91.50 87 SER A C 1
ATOM 690 O O . SER A 1 87 ? -9.925 -2.000 10.375 1.00 91.50 87 SER A O 1
ATOM 692 N N . LEU A 1 88 ? -9.738 -4.227 10.157 1.00 88.62 88 LEU A N 1
ATOM 693 C CA . LEU A 1 88 ? -11.184 -4.455 10.249 1.00 88.62 88 LEU A CA 1
ATOM 694 C C . LEU A 1 88 ? -11.769 -4.017 11.598 1.00 88.62 88 LEU A C 1
ATOM 696 O O . LEU A 1 88 ? -12.949 -3.693 11.689 1.00 88.62 88 LEU A O 1
ATOM 700 N N . LYS A 1 89 ? -10.938 -3.976 12.645 1.00 88.62 89 LYS A N 1
ATOM 701 C CA . LYS A 1 89 ? -11.308 -3.500 13.986 1.00 88.62 89 LYS A CA 1
ATOM 702 C C . LYS A 1 89 ? -11.163 -1.982 14.146 1.00 88.62 89 LYS A C 1
ATOM 704 O O . LYS A 1 89 ? -11.449 -1.457 15.217 1.00 88.62 89 LYS A O 1
ATOM 709 N N . GLY A 1 90 ? -10.724 -1.275 13.102 1.00 88.56 90 GLY A N 1
ATOM 710 C CA . GLY A 1 90 ? -10.554 0.179 13.097 1.00 88.56 90 GLY A CA 1
ATOM 711 C C . GLY A 1 90 ? -9.192 0.676 13.590 1.00 88.56 90 GLY A C 1
ATOM 712 O O . GLY A 1 90 ? -8.988 1.886 13.679 1.00 88.56 90 GLY A O 1
ATOM 713 N N . GLU A 1 91 ? -8.243 -0.214 13.883 1.00 90.31 91 GLU A N 1
ATOM 714 C CA . GLU A 1 91 ? -6.913 0.169 14.364 1.00 90.31 91 GLU A CA 1
ATOM 715 C C . GLU A 1 91 ? -6.040 0.670 13.213 1.00 90.31 91 GLU A C 1
ATOM 717 O O . GLU A 1 91 ? -5.928 0.023 12.173 1.00 90.31 91 GLU A O 1
ATOM 722 N N . TRP A 1 92 ? -5.384 1.814 13.400 1.00 92.00 92 TRP A N 1
ATOM 723 C CA . TRP A 1 92 ? -4.476 2.364 12.398 1.00 92.00 92 TRP A CA 1
ATOM 724 C C . TRP A 1 92 ? -3.123 1.661 12.402 1.00 92.00 92 TRP A C 1
ATOM 726 O O . TRP A 1 92 ? -2.458 1.554 13.436 1.00 92.00 92 TRP A O 1
ATOM 736 N N . PHE A 1 93 ? -2.656 1.283 11.216 1.00 92.38 93 PHE A N 1
ATOM 737 C CA . PHE A 1 93 ? -1.333 0.702 11.021 1.00 92.38 93 PHE A CA 1
ATOM 738 C C . PHE A 1 93 ? -0.779 1.013 9.628 1.00 92.38 93 PHE A C 1
ATOM 740 O O . PHE A 1 93 ? -1.461 1.558 8.759 1.00 92.38 93 PHE A O 1
ATOM 747 N N . ILE A 1 94 ? 0.505 0.715 9.436 1.00 92.19 94 ILE A N 1
ATOM 748 C CA . ILE A 1 94 ? 1.211 0.943 8.179 1.00 92.19 94 ILE A CA 1
ATOM 749 C C . ILE A 1 94 ? 1.437 -0.385 7.471 1.00 92.19 94 ILE A C 1
ATOM 751 O O . ILE A 1 94 ? 2.070 -1.282 8.029 1.00 92.19 94 ILE A O 1
ATOM 755 N N . VAL A 1 95 ? 1.018 -0.465 6.213 1.00 92.19 95 VAL A N 1
ATOM 756 C CA . VAL A 1 95 ? 1.377 -1.529 5.274 1.00 92.19 95 VAL A CA 1
ATOM 757 C C . VAL A 1 95 ? 2.474 -1.021 4.346 1.00 92.19 95 VAL A C 1
ATOM 759 O O . VAL A 1 95 ? 2.339 0.013 3.703 1.00 92.19 95 VAL A O 1
ATOM 762 N N . VAL A 1 96 ? 3.581 -1.746 4.255 1.00 90.75 96 VAL A N 1
ATOM 763 C CA . VAL A 1 96 ? 4.692 -1.440 3.356 1.00 90.75 96 VAL A CA 1
ATOM 764 C C . VAL A 1 96 ? 4.616 -2.359 2.150 1.00 90.75 96 VAL A C 1
ATOM 766 O O . VAL A 1 96 ? 4.799 -3.569 2.279 1.00 90.75 96 VAL A O 1
ATOM 769 N N . VAL A 1 97 ? 4.403 -1.775 0.976 1.00 92.50 97 VAL A N 1
ATOM 770 C CA . VAL A 1 97 ? 4.258 -2.489 -0.297 1.00 92.50 97 VAL A CA 1
ATOM 771 C C . VAL A 1 97 ? 5.449 -2.187 -1.199 1.00 92.50 97 VAL A C 1
ATOM 773 O O . VAL A 1 97 ? 5.827 -1.029 -1.369 1.00 92.50 97 VAL A O 1
ATOM 776 N N . GLY A 1 98 ? 6.063 -3.224 -1.760 1.00 92.19 98 GLY A N 1
ATOM 777 C CA . GLY A 1 98 ? 7.096 -3.144 -2.787 1.00 92.19 98 GLY A CA 1
ATOM 778 C C . GLY A 1 98 ? 6.504 -3.145 -4.186 1.00 92.19 98 GLY A C 1
ATOM 779 O O . GLY A 1 98 ? 5.642 -3.966 -4.490 1.00 92.19 98 GLY A O 1
ATOM 780 N N . LEU A 1 99 ? 7.004 -2.254 -5.039 1.00 92.81 99 LEU A N 1
ATOM 781 C CA . LEU A 1 99 ? 6.620 -2.143 -6.445 1.00 92.81 99 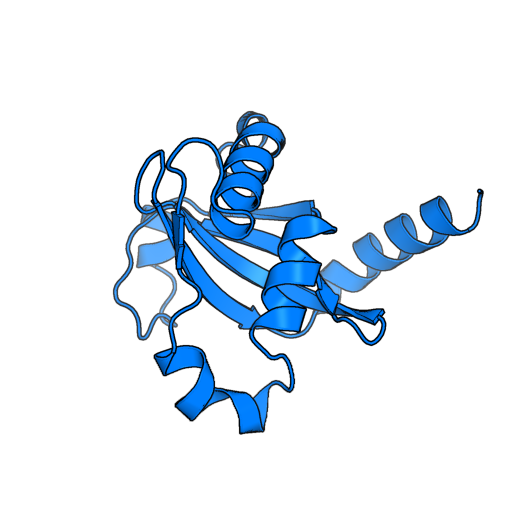LEU A CA 1
ATOM 782 C C . LEU A 1 99 ? 7.564 -3.003 -7.296 1.00 92.81 99 LEU A C 1
ATOM 784 O O . LEU A 1 99 ? 8.553 -2.501 -7.827 1.00 92.81 99 LEU A O 1
ATOM 788 N N . VAL A 1 100 ? 7.315 -4.316 -7.342 1.00 89.12 100 VAL A N 1
ATOM 789 C CA . VAL A 1 100 ? 8.214 -5.302 -7.980 1.00 89.12 100 VAL A CA 1
ATOM 790 C C . VAL A 1 100 ? 8.209 -5.152 -9.501 1.00 89.12 100 VAL A C 1
ATOM 792 O O . VAL A 1 100 ? 9.254 -5.237 -10.142 1.00 89.12 100 VAL A O 1
ATOM 795 N N . SER A 1 101 ? 7.039 -4.894 -10.079 1.00 88.44 101 SER A N 1
ATOM 796 C CA . SER A 1 101 ? 6.876 -4.503 -11.477 1.00 88.44 101 SER A CA 1
ATOM 797 C C . SER A 1 101 ? 5.739 -3.486 -11.606 1.00 88.44 101 SER A C 1
ATOM 799 O O . SER A 1 101 ? 5.177 -3.032 -10.611 1.00 88.44 101 SER A O 1
ATOM 801 N N . THR A 1 102 ? 5.379 -3.121 -12.836 1.00 86.88 102 THR A N 1
ATOM 802 C CA . THR A 1 102 ? 4.228 -2.245 -13.105 1.00 86.88 102 THR A CA 1
ATOM 803 C C . THR A 1 102 ? 2.882 -2.878 -12.753 1.00 86.88 102 THR A C 1
ATOM 805 O O . THR A 1 102 ? 1.910 -2.146 -12.596 1.00 86.88 102 THR A O 1
ATOM 808 N N . ARG A 1 103 ? 2.816 -4.213 -12.641 1.00 92.69 103 ARG A N 1
ATOM 809 C CA . ARG A 1 103 ? 1.582 -4.960 -12.341 1.00 92.69 103 ARG A CA 1
ATOM 810 C C . ARG A 1 103 ? 1.682 -5.900 -11.141 1.00 92.69 103 ARG A C 1
ATOM 812 O O . ARG A 1 103 ? 0.655 -6.376 -10.677 1.00 92.69 103 ARG A O 1
ATOM 819 N N . ASN A 1 104 ? 2.892 -6.156 -10.646 1.00 91.94 104 ASN A N 1
ATOM 820 C CA . ASN A 1 104 ? 3.135 -7.051 -9.522 1.00 91.94 104 ASN A CA 1
ATOM 821 C C . ASN A 1 104 ? 3.640 -6.256 -8.321 1.00 91.94 104 ASN A C 1
ATOM 823 O O . ASN A 1 104 ? 4.680 -5.588 -8.380 1.00 91.94 104 ASN A O 1
ATOM 827 N N . PHE A 1 105 ? 2.931 -6.399 -7.215 1.00 93.38 105 PHE A N 1
ATOM 828 C CA . PHE A 1 105 ? 3.224 -5.767 -5.944 1.00 93.38 105 PHE A CA 1
ATOM 829 C C . PHE A 1 105 ? 3.388 -6.831 -4.872 1.00 93.38 105 PHE A C 1
ATOM 831 O O . PHE A 1 105 ? 2.815 -7.917 -4.951 1.00 93.38 105 PHE A O 1
ATOM 838 N N . HIS A 1 106 ? 4.178 -6.516 -3.855 1.00 90.81 106 HIS A N 1
ATOM 839 C CA . HIS A 1 106 ? 4.437 -7.447 -2.769 1.00 90.81 106 HIS A CA 1
ATOM 840 C C . HIS A 1 106 ? 4.324 -6.735 -1.432 1.00 90.81 106 HIS A C 1
ATOM 842 O O . HIS A 1 106 ? 4.983 -5.716 -1.214 1.00 90.81 106 HIS A O 1
ATOM 848 N N . VAL A 1 107 ? 3.510 -7.258 -0.521 1.00 89.75 107 VAL A N 1
ATOM 849 C CA . VAL A 1 107 ? 3.468 -6.754 0.851 1.00 89.75 107 VAL A CA 1
ATOM 850 C C . VAL A 1 107 ? 4.734 -7.206 1.564 1.00 89.75 107 VAL A C 1
ATOM 852 O O . VAL A 1 107 ? 4.974 -8.390 1.763 1.00 89.75 107 VAL A O 1
ATOM 855 N N . ILE A 1 108 ? 5.560 -6.235 1.943 1.00 84.56 108 ILE A N 1
ATOM 856 C CA . ILE A 1 108 ? 6.868 -6.477 2.550 1.00 84.56 108 ILE A CA 1
ATOM 857 C C . ILE A 1 108 ? 6.764 -6.528 4.064 1.00 84.56 108 ILE A C 1
ATOM 859 O O . ILE A 1 108 ? 7.475 -7.300 4.688 1.00 84.56 108 ILE A O 1
ATOM 863 N N . THR A 1 109 ? 5.974 -5.633 4.665 1.00 83.94 109 THR A N 1
ATOM 864 C CA . THR A 1 109 ? 5.748 -5.622 6.113 1.00 83.94 109 THR A CA 1
ATOM 865 C C . THR A 1 109 ? 4.524 -4.829 6.516 1.00 83.94 109 THR A C 1
ATOM 867 O O . THR A 1 109 ? 4.204 -3.840 5.878 1.00 83.94 109 THR A O 1
ATOM 870 N N . CYS A 1 110 ? 3.910 -5.185 7.641 1.00 85.62 110 CYS A N 1
ATOM 871 C CA . CYS A 1 110 ? 3.028 -4.303 8.400 1.00 85.62 110 CYS A CA 1
ATOM 872 C C . CYS A 1 110 ? 3.746 -3.790 9.659 1.00 85.62 110 CYS A C 1
ATOM 874 O O . CYS A 1 110 ? 4.646 -4.457 10.172 1.00 85.62 110 CYS A O 1
ATOM 876 N N . THR A 1 111 ? 3.417 -2.600 10.156 1.00 84.62 111 THR A N 1
ATOM 877 C CA . THR A 1 111 ? 3.950 -2.066 11.418 1.00 84.62 111 THR A CA 1
ATOM 878 C C . THR A 1 111 ? 2.943 -1.153 12.095 1.00 84.62 111 THR A C 1
ATOM 880 O O . THR A 1 111 ? 2.168 -0.480 11.418 1.00 84.62 111 THR A O 1
ATOM 883 N N . GLN A 1 112 ? 2.992 -1.094 13.425 1.00 85.94 112 GLN A N 1
ATOM 884 C CA . GLN A 1 112 ? 2.244 -0.097 14.180 1.00 85.94 112 GLN A CA 1
ATOM 885 C C . GLN A 1 112 ? 2.643 1.319 13.754 1.00 85.94 112 GLN A C 1
ATOM 887 O O . GLN A 1 112 ? 3.745 1.569 13.243 1.00 85.94 112 GLN A O 1
ATOM 892 N N . THR A 1 113 ? 1.715 2.244 13.966 1.00 87.50 113 THR A N 1
ATOM 893 C CA . THR A 1 113 ? 1.950 3.670 13.771 1.00 87.50 113 THR A CA 1
ATOM 894 C C . THR A 1 113 ? 3.002 4.171 14.767 1.00 87.50 113 THR A C 1
ATOM 896 O O . THR A 1 113 ? 3.341 3.520 15.750 1.00 87.50 113 THR A O 1
ATOM 899 N N . SER A 1 114 ? 3.572 5.338 14.489 1.00 85.06 114 SER A N 1
ATOM 900 C CA . SER A 1 114 ? 4.535 5.999 15.368 1.00 85.06 114 SER A CA 1
ATOM 901 C C . SER A 1 114 ? 4.077 7.436 15.568 1.00 85.06 114 SER A C 1
ATOM 903 O O . SER A 1 114 ? 3.146 7.882 14.892 1.00 85.06 114 SER A O 1
ATOM 905 N N . TYR A 1 115 ? 4.728 8.176 16.466 1.00 83.56 115 TYR A N 1
ATOM 906 C CA . TYR A 1 115 ? 4.326 9.541 16.820 1.00 83.56 115 TYR A CA 1
ATOM 907 C C . TYR A 1 115 ? 4.085 10.452 15.602 1.00 83.56 115 TYR A C 1
ATOM 909 O O . TYR A 1 115 ? 3.096 11.173 15.544 1.00 83.56 115 TYR A O 1
ATOM 917 N N . ARG A 1 116 ? 4.923 10.357 14.563 1.00 82.62 116 ARG A N 1
ATOM 918 C CA . ARG A 1 116 ? 4.756 11.152 13.333 1.00 82.62 116 ARG A CA 1
ATOM 919 C C . ARG A 1 116 ? 3.462 10.842 12.564 1.00 82.62 116 ARG A C 1
ATOM 921 O O . ARG A 1 116 ? 2.938 11.712 11.883 1.00 82.62 116 ARG A O 1
ATOM 928 N N . HIS A 1 117 ? 2.954 9.611 12.653 1.00 87.62 117 HIS A N 1
ATOM 929 C CA . HIS A 1 117 ? 1.725 9.201 11.972 1.00 87.62 117 HIS A CA 1
ATOM 930 C C . HIS A 1 117 ? 0.475 9.662 12.739 1.00 87.62 117 HIS A C 1
ATOM 932 O O . HIS A 1 117 ? -0.557 9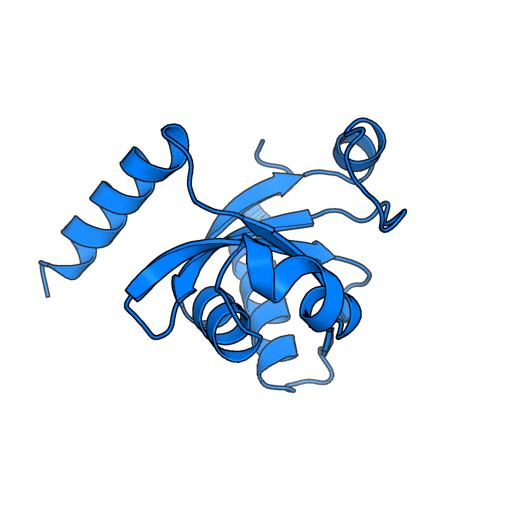.884 12.119 1.00 87.62 117 HIS A O 1
ATOM 938 N N . GLN A 1 118 ? 0.567 9.876 14.058 1.00 85.94 118 GLN A N 1
ATOM 939 C CA . GLN A 1 118 ? -0.555 10.323 14.901 1.00 85.94 118 GLN A CA 1
ATOM 940 C C . GLN A 1 118 ? -1.133 11.666 14.429 1.00 85.94 118 GLN A C 1
ATOM 942 O O . GLN A 1 118 ? -2.344 11.829 14.342 1.00 85.94 118 GLN A O 1
ATOM 947 N N . GLN A 1 119 ? -0.275 12.607 14.023 1.00 85.75 119 GLN A N 1
ATOM 948 C CA . GLN A 1 119 ? -0.717 13.899 13.482 1.00 85.75 119 GLN A CA 1
ATOM 949 C C . GLN A 1 119 ? -1.480 13.764 12.156 1.00 85.75 119 GLN A C 1
ATOM 951 O O . GLN A 1 119 ? -2.372 14.559 11.871 1.00 85.75 119 GLN A O 1
ATOM 956 N N . MET A 1 120 ? -1.119 12.778 11.331 1.00 86.56 120 MET A N 1
ATOM 957 C CA . MET A 1 120 ? -1.826 12.487 10.081 1.00 86.56 120 MET A CA 1
ATOM 958 C C . MET A 1 120 ? -3.169 11.819 10.366 1.00 86.56 120 MET A C 1
ATOM 960 O O . MET A 1 120 ? -4.172 12.210 9.781 1.00 86.56 120 MET A O 1
ATOM 964 N N . ILE A 1 121 ? -3.189 10.865 11.299 1.00 88.06 121 ILE A N 1
ATOM 965 C CA . ILE A 1 121 ? -4.401 10.166 11.736 1.00 88.06 121 ILE A CA 1
ATOM 966 C C . ILE A 1 121 ? -5.428 11.158 12.275 1.00 88.06 121 ILE A C 1
ATOM 968 O O . ILE A 1 121 ? -6.552 11.153 11.796 1.00 88.06 121 ILE A O 1
ATOM 972 N N . ALA A 1 122 ? -5.032 12.071 13.165 1.00 85.88 122 ALA A N 1
ATOM 973 C CA . ALA A 1 122 ? -5.941 13.078 13.712 1.00 85.88 122 ALA A CA 1
ATOM 974 C C . ALA A 1 122 ? -6.617 13.921 12.614 1.00 85.88 122 ALA A C 1
ATOM 976 O O . ALA A 1 122 ? -7.812 14.191 12.676 1.00 85.88 122 ALA A O 1
ATOM 977 N N . LYS A 1 123 ? -5.876 14.295 11.560 1.00 84.44 123 LYS A N 1
ATOM 978 C CA . LYS A 1 123 ? -6.449 15.009 10.407 1.00 84.44 123 LYS A CA 1
ATOM 979 C C . LYS A 1 123 ? -7.441 14.145 9.627 1.00 84.44 123 LYS A C 1
ATOM 981 O O . LYS A 1 123 ? -8.480 14.643 9.216 1.00 84.44 123 LYS A O 1
ATOM 986 N N . LEU A 1 124 ? -7.116 12.870 9.414 1.00 83.88 124 LEU A N 1
ATOM 987 C CA . LEU A 1 124 ? -7.992 11.932 8.707 1.00 83.88 124 LEU A CA 1
ATOM 988 C C . LEU A 1 124 ? -9.275 11.649 9.493 1.00 83.88 124 LEU A C 1
ATOM 990 O O . LEU A 1 124 ? -10.343 11.585 8.898 1.00 83.88 124 LEU A O 1
ATOM 994 N N . GLU A 1 125 ? -9.182 11.510 10.813 1.00 84.00 125 GLU A N 1
ATOM 995 C CA . GLU A 1 125 ? -10.335 11.260 11.679 1.00 84.00 125 GLU A CA 1
ATOM 996 C C . GLU A 1 125 ? -11.255 12.476 11.776 1.00 84.00 125 GLU A C 1
ATOM 998 O O . GLU A 1 125 ? -12.469 12.316 11.686 1.00 84.00 125 GLU A O 1
ATOM 1003 N N . ASN A 1 126 ? -10.700 13.687 11.850 1.00 78.06 126 ASN A N 1
ATOM 1004 C CA . ASN A 1 126 ? -11.505 14.910 11.838 1.00 78.06 126 ASN A CA 1
ATOM 1005 C C . ASN A 1 126 ? -12.277 15.072 10.521 1.00 78.06 126 ASN A C 1
ATOM 1007 O O . ASN A 1 126 ? -13.458 15.390 10.546 1.00 78.06 126 ASN A O 1
ATOM 1011 N N . ASN A 1 127 ? -11.650 14.764 9.382 1.00 70.44 127 ASN A N 1
ATOM 1012 C CA . ASN A 1 127 ? -12.314 14.832 8.076 1.00 70.44 127 ASN A CA 1
ATOM 1013 C C . ASN A 1 127 ? -13.422 13.773 7.896 1.00 70.44 127 ASN A C 1
ATOM 1015 O O . ASN A 1 127 ? -14.290 13.939 7.045 1.00 70.44 127 ASN A O 1
ATOM 1019 N N . LEU A 1 128 ? -13.380 12.672 8.655 1.00 62.66 128 LEU A N 1
ATOM 1020 C CA . LEU A 1 128 ? -14.416 11.630 8.649 1.00 62.66 128 LEU A CA 1
ATOM 1021 C C . LEU A 1 128 ? -15.585 11.955 9.592 1.00 62.66 128 LEU A C 1
ATOM 1023 O O . LEU A 1 128 ? -16.665 11.405 9.411 1.00 62.66 128 LEU A O 1
ATOM 1027 N N . GLY A 1 129 ? -15.376 12.821 10.590 1.00 56.78 129 GLY A N 1
ATOM 1028 C CA . GLY A 1 129 ? -16.408 13.264 11.535 1.00 56.78 129 GLY A CA 1
ATOM 1029 C C . GLY A 1 129 ? -17.271 14.433 11.045 1.00 56.78 129 GLY A C 1
ATOM 1030 O O . GLY A 1 129 ? -18.201 14.822 11.744 1.00 56.78 129 GLY A O 1
ATOM 1031 N N . GLU A 1 130 ? -16.969 14.993 9.871 1.00 49.03 130 GLU A N 1
ATOM 1032 C CA . GLU A 1 130 ? -17.706 16.108 9.250 1.00 49.03 130 GLU A CA 1
ATOM 1033 C C . GLU A 1 130 ? -18.705 15.657 8.158 1.00 49.03 130 GLU A C 1
ATOM 1035 O O . GLU A 1 130 ? -19.187 16.493 7.392 1.00 49.03 130 GLU A O 1
ATOM 1040 N N . GLN A 1 131 ? -19.027 14.357 8.072 1.00 39.88 131 GLN A N 1
ATOM 1041 C CA . GLN A 1 131 ? -20.046 13.805 7.160 1.00 39.88 131 GLN A CA 1
ATOM 1042 C C . GLN A 1 131 ? -21.322 13.382 7.885 1.00 39.88 131 GLN A C 1
ATOM 1044 O O . GLN A 1 131 ? -21.212 12.700 8.929 1.00 39.88 131 GLN A O 1
#

Foldseek 3Di:
DCVPVVCFVVLLVLLLCLLVVHPLFNEDADCVCVPPPCVPAVADPQQLNQQSNAWGFPDKDALVRVVPPPDAPPPDSAIWTWTWGAGPVGATWTWIKGCNDPRYIYGRDIGHDDPVCVVVVVVVVVVVVVD

Sequence (131 aa):
MNYRQDNWPYELDCIRKGITGEEGYLTDISRHYTDDRLEMRGFDRTDIACAILTGIIVEGYSPEANRVRSSRSSGLVAPSRCILGRSLKGEWFIVVVGLVST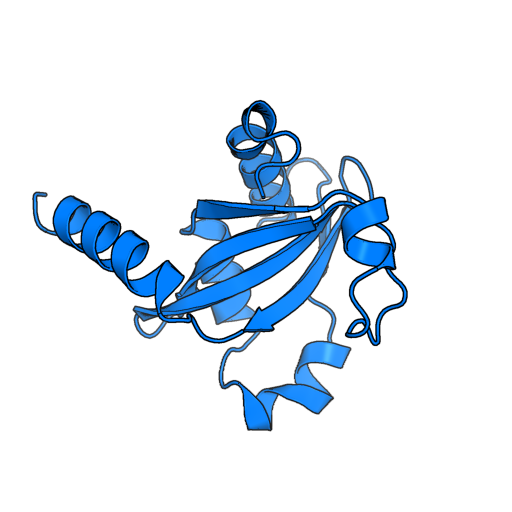RNFHVITCTQTSYRHQQMIAKLENNLGEQ

Organism: NCBI:txid2704463

Radius of gyration: 14.25 Å; chains: 1; bounding box: 41×34×32 Å